Protein AF-A0A1M5WZM1-F1 (afdb_monomer_lite)

Foldseek 3Di:
DDPLVVLLVVLVVLLVVLVCLLCVVVVPDDDPVVVVVCCVDSNVVSNVVSVVSNVVSLVSLVVSLVRLVVVVVVHDDPSSVVSNVSSCCCVPVVVVVCVVVVVVVD

Organism: NCBI:txid299255

Secondary structure (DSSP, 8-state):
--HHHHHHHHHHHHHHHHHHHHHGGGGG-SSHHHHHHHHTTHHHHHHHHHHHHHHHHHHHHHHHHHHHHHHHHTS--HHHHHHHHHHHIIIIIHHHHHHHTHHHH-

Radius of gyration: 17.32 Å; chains: 1; bounding box: 38×26×49 Å

pLDDT: mean 83.38, std 8.44, range [42.31, 92.12]

Structure (mmCIF, N/CA/C/O backbone):
data_AF-A0A1M5WZM1-F1
#
_entry.id   AF-A0A1M5WZM1-F1
#
loop_
_atom_site.group_PDB
_atom_site.id
_atom_site.type_symbol
_atom_site.label_atom_id
_atom_site.label_alt_id
_atom_site.label_comp_id
_atom_site.label_asym_id
_atom_site.label_entity_id
_atom_site.label_seq_id
_atom_site.pdbx_PDB_ins_code
_atom_site.Cartn_x
_atom_site.Cartn_y
_atom_site.Cartn_z
_atom_site.occupancy
_atom_site.B_iso_or_equiv
_atom_site.auth_seq_id
_atom_site.auth_comp_id
_atom_site.auth_asym_id
_atom_site.auth_atom_id
_atom_site.pdbx_PDB_model_num
ATOM 1 N N . MET A 1 1 ? -19.779 7.714 6.879 1.00 58.41 1 MET A N 1
ATOM 2 C CA . MET A 1 1 ? -18.747 6.707 6.546 1.00 58.41 1 MET A CA 1
ATOM 3 C C . MET A 1 1 ? -17.707 6.694 7.656 1.00 58.41 1 MET A C 1
ATOM 5 O O . MET A 1 1 ? -17.153 7.758 7.931 1.00 58.41 1 MET A O 1
ATOM 9 N N . GLN A 1 2 ? -17.520 5.551 8.327 1.00 75.12 2 GLN A N 1
ATOM 10 C CA . GLN A 1 2 ? -16.602 5.415 9.466 1.00 75.12 2 GLN A CA 1
ATOM 11 C C . GLN A 1 2 ? -15.145 5.736 9.062 1.00 75.12 2 GLN A C 1
ATOM 13 O O . GLN A 1 2 ? -14.763 5.592 7.897 1.00 75.12 2 GLN A O 1
ATOM 18 N N . ARG A 1 3 ? -14.352 6.259 10.006 1.00 83.94 3 ARG A N 1
ATOM 19 C CA . ARG A 1 3 ? -13.007 6.826 9.777 1.00 83.94 3 ARG A CA 1
ATOM 20 C C . ARG A 1 3 ? -12.024 5.788 9.229 1.00 83.94 3 ARG A C 1
ATOM 22 O O . ARG A 1 3 ? -11.230 6.112 8.353 1.00 83.94 3 ARG A O 1
ATOM 29 N N . GLU A 1 4 ? -12.113 4.561 9.718 1.00 83.00 4 GLU A N 1
ATOM 30 C CA . GLU A 1 4 ? -11.336 3.402 9.287 1.00 83.00 4 GLU A CA 1
ATOM 31 C C . GLU A 1 4 ? -11.508 3.122 7.789 1.00 83.00 4 GLU A C 1
ATOM 33 O O . GLU A 1 4 ? -10.529 3.029 7.057 1.00 83.00 4 GLU A O 1
ATOM 38 N N . LEU A 1 5 ? -12.742 3.143 7.281 1.00 86.00 5 LEU A N 1
ATOM 39 C CA . LEU A 1 5 ? -13.002 2.884 5.867 1.00 86.00 5 LEU A CA 1
ATOM 40 C C . LEU A 1 5 ? -12.421 3.980 4.959 1.00 86.00 5 LEU A C 1
ATOM 42 O O . LEU A 1 5 ? -11.930 3.687 3.873 1.00 86.00 5 LEU A O 1
ATOM 46 N N . LYS A 1 6 ? -12.424 5.243 5.408 1.00 87.25 6 LYS A N 1
ATOM 47 C CA . LYS A 1 6 ? -11.775 6.349 4.677 1.00 87.25 6 LYS A CA 1
ATOM 48 C C . LYS A 1 6 ? -10.267 6.143 4.557 1.00 87.25 6 LYS A C 1
ATOM 50 O O . LYS A 1 6 ? -9.711 6.391 3.493 1.00 87.25 6 LYS A O 1
ATOM 55 N N . LEU A 1 7 ? -9.623 5.702 5.638 1.00 87.00 7 LEU A N 1
ATOM 56 C CA . LEU A 1 7 ? -8.186 5.432 5.650 1.00 87.00 7 LEU A CA 1
ATOM 57 C C . LEU A 1 7 ? -7.839 4.255 4.740 1.00 87.00 7 LEU A C 1
ATOM 59 O O . LEU A 1 7 ? -6.888 4.361 3.971 1.00 87.00 7 LEU A O 1
ATOM 63 N N . ALA A 1 8 ? -8.634 3.179 4.778 1.00 86.06 8 ALA A N 1
ATOM 64 C CA . ALA A 1 8 ? -8.466 2.045 3.875 1.00 86.06 8 ALA A CA 1
ATOM 65 C C . ALA A 1 8 ? -8.548 2.500 2.414 1.00 86.06 8 ALA A C 1
ATOM 67 O O . ALA A 1 8 ? -7.612 2.292 1.650 1.00 86.06 8 ALA A O 1
ATOM 68 N N . LEU A 1 9 ? -9.630 3.184 2.035 1.00 89.31 9 LEU A N 1
ATOM 69 C CA . LEU A 1 9 ? -9.836 3.632 0.656 1.00 89.31 9 LEU A CA 1
ATOM 70 C C . LEU A 1 9 ? -8.738 4.586 0.172 1.00 89.31 9 LEU A C 1
ATOM 72 O O . LEU A 1 9 ? -8.279 4.453 -0.960 1.00 89.31 9 LEU A O 1
ATOM 76 N N . LEU A 1 10 ? -8.286 5.512 1.024 1.00 90.94 10 LEU A N 1
ATOM 77 C CA . LEU A 1 10 ? -7.178 6.405 0.692 1.00 90.94 10 LEU A CA 1
ATOM 78 C C . LEU A 1 10 ? -5.892 5.617 0.415 1.00 90.94 10 LEU A C 1
ATOM 80 O O . LEU A 1 10 ? -5.224 5.871 -0.582 1.00 90.94 10 LEU A O 1
ATOM 84 N N . ALA A 1 11 ? -5.563 4.643 1.261 1.00 89.56 11 ALA A N 1
ATOM 85 C CA . ALA A 1 11 ? -4.371 3.829 1.073 1.00 89.56 11 ALA A CA 1
ATOM 86 C C . ALA A 1 11 ? -4.444 2.975 -0.207 1.00 89.56 11 ALA A C 1
ATOM 88 O O . ALA A 1 11 ? -3.478 2.928 -0.965 1.00 89.56 11 ALA A O 1
ATOM 89 N N . TYR A 1 12 ? -5.607 2.396 -0.522 1.00 89.19 12 TYR A N 1
ATOM 90 C CA . TYR A 1 12 ? -5.819 1.682 -1.787 1.00 89.19 12 TYR A CA 1
ATOM 91 C C . TYR A 1 12 ? -5.683 2.589 -3.016 1.00 89.19 12 TYR A C 1
ATOM 93 O O . TYR A 1 12 ? -5.094 2.176 -4.015 1.00 89.19 12 TYR A O 1
ATOM 101 N N . ALA A 1 13 ? -6.171 3.831 -2.947 1.00 91.25 13 ALA A N 1
ATOM 102 C CA . ALA A 1 13 ? -5.980 4.804 -4.020 1.00 91.25 13 ALA A CA 1
ATOM 103 C C . ALA A 1 13 ? -4.494 5.135 -4.227 1.00 91.25 13 ALA A C 1
ATOM 105 O O . ALA A 1 13 ? -4.035 5.216 -5.365 1.00 91.25 13 ALA A O 1
ATOM 106 N N . LEU A 1 14 ? -3.730 5.266 -3.137 1.00 91.94 14 LEU A N 1
ATOM 107 C CA . LEU A 1 14 ? -2.284 5.473 -3.203 1.00 91.94 14 LEU A CA 1
ATOM 108 C C . LEU A 1 14 ? -1.559 4.256 -3.789 1.00 91.94 14 LEU A C 1
ATOM 110 O O . LEU A 1 14 ? -0.703 4.442 -4.644 1.00 91.94 14 LEU A O 1
ATOM 114 N N . TYR A 1 15 ? -1.928 3.025 -3.416 1.00 89.44 15 TYR A N 1
ATOM 115 C CA . TYR A 1 15 ? -1.350 1.821 -4.027 1.00 89.44 15 TYR A CA 1
ATOM 116 C C . TYR A 1 15 ? -1.606 1.749 -5.529 1.00 89.44 15 TYR A C 1
ATOM 118 O O . TYR A 1 15 ? -0.684 1.479 -6.298 1.00 89.44 15 TYR A O 1
ATOM 126 N N . PHE A 1 16 ? -2.840 2.018 -5.955 1.00 90.69 16 PHE A N 1
ATOM 127 C CA . PHE A 1 16 ? -3.175 2.035 -7.373 1.00 90.69 16 PHE A CA 1
ATOM 128 C C . PHE A 1 16 ? -2.413 3.141 -8.114 1.00 90.69 16 PHE A C 1
ATOM 130 O O . PHE A 1 16 ? -1.831 2.894 -9.168 1.00 90.69 16 PHE A O 1
ATOM 137 N N . GLY A 1 17 ? -2.343 4.341 -7.530 1.00 89.94 17 GLY A N 1
ATOM 138 C CA . GLY A 1 17 ? -1.557 5.450 -8.066 1.00 89.94 17 GLY A CA 1
ATOM 139 C C . GLY A 1 17 ? -0.072 5.107 -8.195 1.00 89.94 17 GLY A C 1
ATOM 140 O O . GLY A 1 17 ? 0.516 5.346 -9.245 1.00 89.94 17 GLY A O 1
ATOM 141 N N . SER A 1 18 ? 0.522 4.482 -7.178 1.00 91.06 18 SER A N 1
ATOM 142 C CA . SER A 1 18 ? 1.904 3.994 -7.219 1.00 91.06 18 SER A CA 1
ATOM 143 C C . SER A 1 18 ? 2.131 2.962 -8.310 1.00 91.06 18 SER A C 1
ATOM 145 O O . SER A 1 18 ? 3.146 3.030 -8.995 1.00 91.06 18 SER A O 1
ATOM 147 N N . PHE A 1 19 ? 1.207 2.016 -8.484 1.00 88.31 19 PHE A N 1
ATOM 148 C CA . PHE A 1 19 ? 1.298 1.031 -9.556 1.00 88.31 19 PHE A CA 1
ATOM 149 C C . PHE A 1 19 ? 1.326 1.729 -10.919 1.00 88.31 19 PHE A C 1
ATOM 151 O O . PHE A 1 19 ? 2.239 1.510 -11.711 1.00 88.31 19 PHE A O 1
ATOM 158 N N . VAL A 1 20 ? 0.388 2.644 -11.169 1.00 90.75 20 VAL A N 1
ATOM 159 C CA . VAL A 1 20 ? 0.368 3.400 -12.427 1.00 90.75 20 VAL A CA 1
ATOM 160 C C . VAL A 1 20 ? 1.651 4.214 -12.595 1.00 90.75 20 VAL A C 1
ATOM 162 O O . VAL A 1 20 ? 2.235 4.180 -13.667 1.00 90.75 20 VAL A O 1
ATOM 165 N N . LEU A 1 21 ? 2.144 4.886 -11.554 1.00 89.31 21 LEU A N 1
ATOM 166 C CA . LEU A 1 21 ? 3.396 5.648 -11.622 1.00 89.31 21 LEU A CA 1
ATOM 167 C C . LEU A 1 21 ? 4.605 4.765 -11.950 1.00 89.31 21 LEU A C 1
ATOM 169 O O . LEU A 1 21 ? 5.405 5.135 -12.805 1.00 89.31 21 LEU A O 1
ATOM 173 N N . ALA A 1 22 ? 4.726 3.603 -11.308 1.00 88.44 22 ALA A N 1
ATOM 174 C CA . ALA A 1 22 ? 5.834 2.683 -11.539 1.00 88.44 22 ALA A CA 1
ATOM 175 C C . ALA A 1 22 ? 5.813 2.099 -12.956 1.00 88.44 22 ALA A C 1
ATOM 177 O O . ALA A 1 22 ? 6.875 1.922 -13.547 1.00 88.44 22 ALA A O 1
ATOM 178 N N . PHE A 1 23 ? 4.626 1.805 -13.498 1.00 85.19 23 PHE A N 1
ATOM 179 C CA . PHE A 1 23 ? 4.492 1.036 -14.736 1.00 85.19 23 PHE A CA 1
ATOM 180 C C . PHE A 1 23 ? 4.106 1.850 -15.977 1.00 85.19 23 PHE A C 1
ATOM 182 O O . PHE A 1 23 ? 4.349 1.392 -17.093 1.00 85.19 23 PHE A O 1
ATOM 189 N N . ALA A 1 24 ? 3.571 3.065 -15.824 1.00 86.81 24 ALA A N 1
ATOM 190 C CA . ALA A 1 24 ? 3.221 3.945 -16.942 1.00 86.81 24 ALA A CA 1
ATOM 191 C C . ALA A 1 24 ? 4.377 4.191 -17.926 1.00 86.81 24 ALA A C 1
ATOM 193 O O . ALA A 1 24 ? 4.110 4.191 -19.127 1.00 86.81 24 ALA A O 1
ATOM 194 N N . PRO A 1 25 ? 5.645 4.344 -17.489 1.00 81.56 25 PRO A N 1
ATOM 195 C CA . PRO A 1 25 ? 6.754 4.510 -18.421 1.00 81.56 25 PRO A CA 1
ATOM 196 C C . PRO A 1 25 ? 6.921 3.319 -19.383 1.00 81.56 25 PRO A C 1
ATOM 198 O O . PRO A 1 25 ? 7.288 3.528 -20.532 1.00 81.56 25 PRO A O 1
ATOM 201 N N . TYR A 1 26 ? 6.585 2.093 -18.964 1.00 81.06 26 TYR A N 1
ATOM 202 C CA . TYR A 1 26 ? 6.730 0.885 -19.792 1.00 81.06 26 TYR A CA 1
ATOM 203 C C . TYR A 1 26 ? 5.579 0.660 -20.769 1.00 81.06 26 TYR A C 1
ATOM 205 O O . TYR A 1 26 ? 5.723 -0.122 -21.703 1.00 81.06 26 TYR A O 1
ATOM 213 N N . ALA A 1 27 ? 4.449 1.352 -20.600 1.00 83.69 27 ALA A N 1
ATOM 214 C CA . ALA A 1 27 ? 3.301 1.216 -21.497 1.00 83.69 27 ALA A CA 1
ATOM 215 C C . ALA A 1 27 ? 3.588 1.705 -22.930 1.00 83.69 27 ALA A C 1
ATOM 217 O O . ALA A 1 27 ? 2.835 1.391 -23.849 1.00 83.69 27 ALA A O 1
ATOM 218 N N . PHE A 1 28 ? 4.665 2.471 -23.117 1.00 79.69 28 PHE A N 1
ATOM 219 C CA . PHE A 1 28 ? 5.032 3.102 -24.386 1.00 79.69 28 PHE A CA 1
ATOM 220 C C . PHE A 1 28 ? 6.287 2.496 -25.024 1.00 79.69 28 PHE A C 1
ATOM 222 O O . PHE A 1 28 ? 6.812 3.054 -25.985 1.00 79.69 28 PHE A O 1
ATOM 229 N N . VAL A 1 29 ? 6.776 1.377 -24.489 1.00 82.94 29 VAL A N 1
ATOM 230 C CA . VAL A 1 29 ? 8.041 0.769 -24.902 1.00 82.94 29 VAL A CA 1
ATOM 231 C C . VAL A 1 29 ? 7.794 -0.421 -25.823 1.00 82.94 29 VAL A C 1
ATOM 233 O O . VAL A 1 29 ? 6.971 -1.282 -25.519 1.00 82.94 29 VAL A O 1
ATOM 236 N N . GLY A 1 30 ? 8.513 -0.478 -26.949 1.00 79.06 30 GLY A N 1
ATOM 237 C CA . GLY A 1 30 ? 8.314 -1.512 -27.970 1.00 79.06 30 GLY A CA 1
ATOM 238 C C . GLY A 1 30 ? 9.126 -2.793 -27.758 1.00 79.06 30 GLY A C 1
ATOM 239 O O . GLY A 1 30 ? 8.813 -3.814 -28.367 1.00 79.06 30 GLY A O 1
ATOM 240 N N . ASN A 1 31 ? 10.180 -2.757 -26.935 1.00 84.44 31 ASN A N 1
ATOM 241 C CA . ASN A 1 31 ? 11.071 -3.896 -26.698 1.00 84.44 31 ASN A CA 1
ATOM 242 C C . ASN A 1 31 ? 11.782 -3.839 -25.327 1.00 84.44 31 ASN A C 1
ATOM 244 O O . ASN A 1 31 ? 11.849 -2.803 -24.670 1.00 84.44 31 ASN A O 1
ATOM 248 N N . GLU A 1 32 ? 12.347 -4.969 -24.896 1.00 82.69 32 GLU A N 1
ATOM 249 C CA . GLU A 1 32 ? 12.990 -5.112 -23.579 1.00 82.69 32 GLU A CA 1
ATOM 250 C C . GLU A 1 32 ? 14.245 -4.236 -23.404 1.00 82.69 32 GLU A C 1
ATOM 252 O O . GLU A 1 32 ? 14.533 -3.773 -22.299 1.00 82.69 32 GLU A O 1
ATOM 257 N N . ALA A 1 33 ? 14.982 -3.964 -24.487 1.00 82.50 33 ALA A N 1
ATOM 258 C CA . ALA A 1 33 ? 16.203 -3.160 -24.437 1.00 82.50 33 ALA A CA 1
ATOM 259 C C . ALA A 1 33 ? 15.902 -1.683 -24.132 1.00 82.50 33 ALA A C 1
ATOM 261 O O . ALA A 1 33 ? 16.568 -1.070 -23.295 1.00 82.50 33 ALA A O 1
ATOM 262 N N . GLU A 1 34 ? 14.861 -1.124 -24.752 1.00 83.25 34 GLU A N 1
ATOM 263 C CA . GLU A 1 34 ? 14.359 0.218 -24.444 1.00 83.25 34 GLU A CA 1
ATOM 264 C C . GLU A 1 34 ? 13.805 0.302 -23.015 1.00 83.25 34 GLU A C 1
ATOM 266 O O . GLU A 1 34 ? 14.024 1.300 -22.326 1.00 83.25 34 GLU A O 1
ATOM 271 N N . ALA A 1 35 ? 13.159 -0.761 -22.521 1.00 78.88 35 ALA A N 1
ATOM 272 C CA . ALA A 1 35 ? 12.629 -0.797 -21.157 1.00 78.88 35 ALA A CA 1
ATOM 273 C C . ALA A 1 35 ? 13.767 -0.748 -20.125 1.00 78.88 35 ALA A C 1
ATOM 275 O O . ALA A 1 35 ? 13.694 -0.00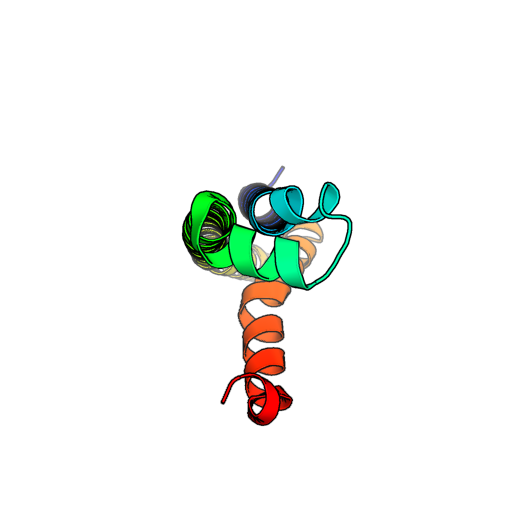1 -19.145 1.00 78.88 35 ALA A O 1
ATOM 276 N N . GLY A 1 36 ? 14.857 -1.478 -20.384 1.00 77.50 36 GLY A N 1
ATOM 277 C CA . GLY A 1 36 ? 16.074 -1.433 -19.573 1.00 77.50 36 GLY A CA 1
ATOM 278 C C . GLY A 1 36 ? 16.735 -0.050 -19.556 1.00 77.50 36 GLY A C 1
ATOM 279 O O . GLY A 1 36 ? 17.165 0.416 -18.501 1.00 77.50 36 GLY A O 1
ATOM 280 N N . GLN A 1 37 ? 16.760 0.654 -20.692 1.00 82.56 37 GLN A N 1
ATOM 281 C CA . GLN A 1 37 ? 17.272 2.029 -20.752 1.00 82.56 37 GLN A CA 1
ATOM 282 C C . GLN A 1 37 ? 16.363 3.020 -20.011 1.00 82.56 37 GLN A C 1
ATOM 284 O O . GLN A 1 37 ? 16.859 3.914 -19.323 1.00 82.56 37 GLN A O 1
ATOM 289 N N . MET A 1 38 ? 15.040 2.843 -20.079 1.00 81.44 38 MET A N 1
ATOM 290 C CA . MET A 1 38 ? 14.095 3.673 -19.325 1.00 81.44 38 MET A CA 1
ATOM 291 C C . MET A 1 38 ? 14.223 3.491 -17.811 1.00 81.44 38 MET A C 1
ATOM 293 O O . MET A 1 38 ? 14.113 4.483 -17.084 1.00 81.44 38 MET A O 1
ATOM 297 N N . MET A 1 39 ? 14.515 2.275 -17.335 1.00 78.62 39 MET A N 1
ATOM 298 C CA . MET A 1 39 ? 14.795 1.999 -15.918 1.00 78.62 39 MET A CA 1
ATOM 299 C C . MET A 1 39 ? 15.991 2.800 -15.388 1.00 78.62 39 MET A C 1
ATOM 301 O O . MET A 1 39 ? 15.953 3.267 -14.253 1.00 78.62 39 MET A O 1
ATOM 305 N N . ALA A 1 40 ? 17.027 3.020 -16.203 1.00 76.81 40 ALA A N 1
ATOM 306 C CA . ALA A 1 40 ? 18.191 3.823 -15.816 1.00 76.81 40 ALA A CA 1
ATOM 307 C C . ALA A 1 40 ? 17.921 5.344 -15.799 1.00 76.81 40 ALA A C 1
ATOM 309 O O . ALA A 1 40 ? 18.732 6.107 -15.275 1.00 76.81 40 ALA A O 1
ATOM 310 N N . GLY A 1 41 ? 16.798 5.793 -16.369 1.00 81.56 41 GLY A N 1
ATOM 311 C CA . GLY A 1 41 ? 16.423 7.202 -16.475 1.00 81.56 41 GLY A CA 1
ATOM 312 C C . GLY A 1 41 ? 15.113 7.526 -15.758 1.00 81.56 41 GLY A C 1
ATOM 313 O O . GLY A 1 41 ? 14.967 7.338 -14.550 1.00 81.56 41 GLY A O 1
ATOM 314 N N . PHE A 1 42 ? 14.146 8.057 -16.508 1.00 81.12 42 PHE A N 1
ATOM 315 C CA . PHE A 1 42 ? 12.854 8.498 -15.971 1.00 81.12 42 PHE A CA 1
ATOM 316 C C . PHE A 1 42 ? 12.060 7.369 -15.288 1.00 81.12 42 PHE A C 1
ATOM 318 O O . PHE A 1 42 ? 11.423 7.607 -14.263 1.00 81.12 42 PHE A O 1
ATOM 325 N N . GLY A 1 43 ? 12.140 6.138 -15.805 1.00 82.50 43 GLY A N 1
ATOM 326 C CA . GLY A 1 43 ? 11.489 4.966 -15.212 1.00 82.50 43 GLY A CA 1
ATOM 327 C C . GLY A 1 43 ? 12.024 4.631 -13.818 1.00 82.50 43 GLY A C 1
ATOM 328 O O . GLY A 1 43 ? 11.241 4.311 -12.925 1.00 82.50 43 GLY A O 1
ATOM 329 N N . GLY A 1 44 ? 13.330 4.803 -13.589 1.00 84.94 44 GLY A N 1
ATOM 330 C CA . GLY A 1 44 ? 13.945 4.618 -12.272 1.00 84.94 44 GLY A CA 1
ATOM 331 C C . GLY A 1 44 ? 13.438 5.622 -11.235 1.00 84.94 44 GLY A C 1
ATOM 332 O O . GLY A 1 44 ? 13.072 5.245 -10.122 1.00 84.94 44 GLY A O 1
ATOM 333 N N . TRP A 1 45 ? 13.322 6.900 -11.608 1.00 87.69 45 TRP A N 1
ATOM 334 C CA . TRP A 1 45 ? 12.743 7.925 -10.728 1.00 87.69 45 TRP A CA 1
ATOM 335 C C . TRP A 1 45 ? 11.262 7.682 -10.437 1.00 87.69 45 TRP A C 1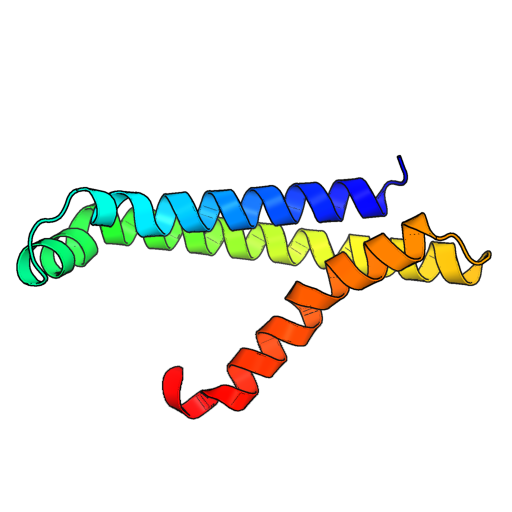
ATOM 337 O O . TRP A 1 45 ? 10.833 7.812 -9.289 1.00 87.69 45 TRP A O 1
ATOM 347 N N . ALA A 1 46 ? 10.490 7.288 -11.451 1.00 87.25 46 ALA A N 1
ATOM 348 C CA . ALA A 1 46 ? 9.083 6.940 -11.285 1.00 87.25 46 ALA A CA 1
ATOM 349 C C . ALA A 1 46 ? 8.904 5.759 -10.314 1.00 87.25 46 ALA A C 1
ATOM 351 O O . ALA A 1 46 ? 8.031 5.800 -9.445 1.00 87.25 46 ALA A O 1
ATOM 352 N N . PHE A 1 47 ? 9.788 4.759 -10.385 1.00 86.50 47 PHE A N 1
ATOM 353 C CA . PHE A 1 47 ? 9.819 3.635 -9.452 1.00 86.50 47 PHE A CA 1
ATOM 354 C C . PHE A 1 47 ? 10.151 4.058 -8.010 1.00 86.50 47 PHE A C 1
ATOM 356 O O . PHE A 1 47 ? 9.493 3.610 -7.067 1.00 86.50 47 PHE A O 1
ATOM 363 N N . ILE A 1 48 ? 11.127 4.955 -7.816 1.00 88.25 48 ILE A N 1
ATOM 364 C CA . ILE A 1 48 ? 11.465 5.495 -6.486 1.00 88.25 48 ILE A CA 1
ATOM 365 C C . ILE A 1 48 ? 10.262 6.234 -5.888 1.00 88.25 48 ILE A C 1
ATOM 367 O O . ILE A 1 48 ? 9.876 5.966 -4.749 1.00 88.25 48 ILE A O 1
ATOM 371 N N . ILE A 1 49 ? 9.633 7.128 -6.657 1.00 90.25 49 ILE A N 1
ATOM 372 C CA . ILE A 1 49 ? 8.455 7.883 -6.207 1.00 90.25 49 ILE A CA 1
ATOM 373 C C . ILE A 1 49 ? 7.315 6.924 -5.858 1.00 90.25 49 ILE A C 1
ATOM 375 O O . ILE A 1 49 ?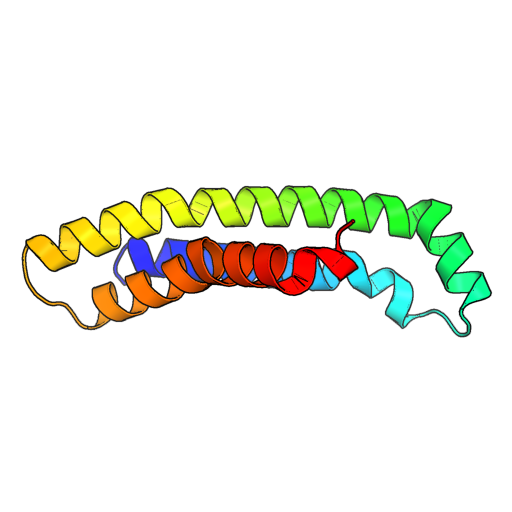 6.728 7.033 -4.779 1.00 90.25 49 ILE A O 1
ATOM 379 N N . ALA A 1 50 ? 7.034 5.950 -6.726 1.00 90.12 50 ALA A N 1
ATOM 380 C CA . ALA A 1 50 ? 6.019 4.937 -6.473 1.00 90.12 50 ALA A CA 1
ATOM 381 C C . ALA A 1 50 ? 6.289 4.178 -5.166 1.00 90.12 50 ALA A C 1
ATOM 383 O O . ALA A 1 50 ? 5.365 4.010 -4.369 1.00 90.12 50 ALA A O 1
ATOM 384 N N . SER A 1 51 ? 7.544 3.799 -4.906 1.00 87.75 51 SER A N 1
ATOM 385 C CA . SER A 1 51 ? 7.968 3.102 -3.683 1.00 87.75 51 SER A CA 1
ATOM 386 C C . SER A 1 51 ? 7.745 3.939 -2.419 1.00 87.75 51 SER A C 1
ATOM 388 O O . SER A 1 51 ? 7.246 3.431 -1.409 1.00 87.75 51 SER A O 1
ATOM 390 N N . VAL A 1 52 ? 8.043 5.242 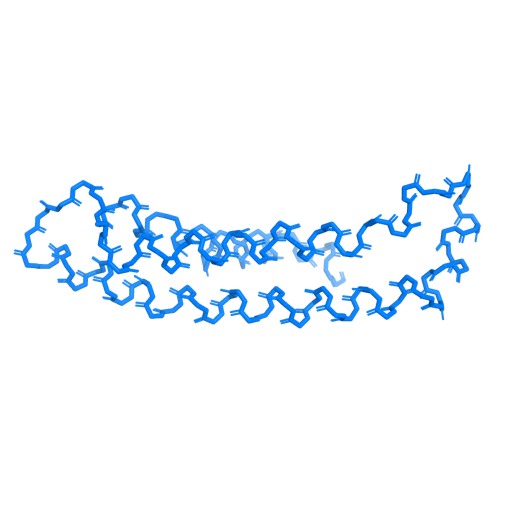-2.470 1.00 92.12 52 VAL A N 1
ATOM 391 C CA . VAL A 1 52 ? 7.753 6.172 -1.365 1.00 92.12 52 VAL A CA 1
ATOM 392 C C . VAL A 1 52 ? 6.245 6.263 -1.119 1.00 92.12 52 VAL A C 1
ATOM 394 O O . VAL A 1 52 ? 5.800 6.170 0.025 1.00 92.12 52 VAL A O 1
ATOM 397 N N . VAL A 1 53 ? 5.437 6.378 -2.176 1.00 91.31 53 VAL A N 1
ATOM 398 C CA . VAL A 1 53 ? 3.973 6.464 -2.058 1.00 91.31 53 VAL A CA 1
ATOM 399 C C . VAL A 1 53 ? 3.364 5.160 -1.518 1.00 91.31 53 VAL A C 1
ATOM 401 O O . VAL A 1 53 ? 2.498 5.222 -0.645 1.00 91.31 53 VAL A O 1
ATOM 404 N N . VAL A 1 54 ? 3.865 3.987 -1.932 1.00 89.12 54 VAL A N 1
ATOM 405 C CA . VAL A 1 54 ? 3.476 2.678 -1.359 1.00 89.12 54 VAL A CA 1
ATOM 406 C C . VAL A 1 54 ? 3.792 2.633 0.136 1.00 89.12 54 VAL A C 1
ATOM 408 O O . VAL A 1 54 ? 2.975 2.171 0.933 1.00 89.12 54 VAL A O 1
ATOM 411 N N . THR A 1 55 ? 4.956 3.147 0.531 1.00 88.31 55 THR A N 1
ATOM 412 C CA . THR A 1 55 ? 5.371 3.203 1.938 1.00 88.31 55 THR A CA 1
ATOM 413 C C . THR A 1 55 ? 4.441 4.104 2.754 1.00 88.31 55 THR A C 1
ATOM 415 O O . THR A 1 55 ? 4.003 3.729 3.840 1.00 88.31 55 THR A O 1
ATOM 418 N N . LEU A 1 56 ? 4.061 5.269 2.226 1.00 88.69 56 LEU A N 1
ATOM 419 C CA . LEU A 1 56 ? 3.088 6.150 2.880 1.00 88.69 56 LEU A CA 1
ATOM 420 C C . LEU A 1 56 ? 1.711 5.487 3.003 1.00 88.69 56 LEU A C 1
ATOM 422 O O . LEU A 1 56 ? 1.101 5.541 4.071 1.00 88.69 56 LEU A O 1
ATOM 426 N N . ALA A 1 57 ? 1.246 4.817 1.946 1.00 89.06 57 ALA A N 1
ATOM 427 C CA . ALA A 1 57 ? -0.001 4.060 1.963 1.00 89.06 57 ALA A CA 1
ATOM 428 C C . ALA A 1 57 ? 0.011 2.980 3.055 1.00 89.06 57 ALA A C 1
ATOM 430 O O . ALA A 1 57 ? -0.946 2.861 3.818 1.00 89.06 57 ALA A O 1
ATOM 431 N N . TRP A 1 58 ? 1.131 2.267 3.209 1.00 86.50 58 TRP A N 1
ATOM 432 C CA . TRP A 1 58 ? 1.324 1.292 4.281 1.00 86.50 58 TRP A CA 1
ATOM 433 C C . TRP A 1 58 ? 1.128 1.892 5.675 1.00 86.50 58 TRP A C 1
ATOM 435 O O . TRP A 1 58 ? 0.385 1.344 6.493 1.00 86.50 58 TRP A O 1
ATOM 445 N N . PHE A 1 59 ? 1.737 3.048 5.947 1.00 87.56 59 PHE A N 1
ATOM 446 C CA . PHE A 1 59 ? 1.597 3.715 7.242 1.00 87.56 59 PHE A CA 1
ATOM 447 C C . PHE A 1 59 ? 0.158 4.153 7.543 1.00 87.56 59 PHE A C 1
ATOM 449 O O . PHE A 1 59 ? -0.226 4.187 8.712 1.00 87.56 59 PHE A O 1
ATOM 456 N N . LEU A 1 60 ? -0.672 4.415 6.527 1.00 87.44 60 LEU A N 1
ATOM 457 C CA . LEU A 1 60 ? -2.098 4.710 6.720 1.00 87.44 60 LEU A CA 1
ATOM 458 C C . LEU A 1 60 ? -2.910 3.489 7.180 1.00 87.44 60 LEU A C 1
ATOM 460 O O . LEU A 1 60 ? -3.966 3.661 7.798 1.00 87.44 60 LEU A O 1
ATOM 464 N N . HIS A 1 61 ? -2.427 2.265 6.942 1.00 86.62 61 HIS A N 1
ATOM 465 C CA . HIS A 1 61 ? -3.107 1.058 7.410 1.00 86.62 61 HIS A CA 1
ATOM 466 C C . HIS A 1 61 ? -2.973 0.840 8.921 1.00 86.62 61 HIS A C 1
ATOM 468 O O . HIS A 1 61 ? -3.913 0.335 9.533 1.00 86.62 61 HIS A O 1
ATOM 474 N N . ILE A 1 62 ? -1.878 1.283 9.551 1.00 85.88 62 ILE A N 1
ATOM 475 C CA . ILE A 1 62 ? -1.631 1.055 10.987 1.00 85.88 62 ILE A CA 1
ATOM 476 C C . ILE A 1 62 ? -2.701 1.733 11.873 1.00 85.88 62 ILE A C 1
ATOM 478 O O . ILE A 1 62 ? -3.326 1.039 12.682 1.00 85.88 62 ILE A O 1
ATOM 482 N N . PRO A 1 63 ? -3.009 3.041 11.723 1.00 86.56 63 PRO A N 1
ATOM 483 C CA . PRO A 1 63 ? -4.102 3.661 12.473 1.00 86.56 63 PRO A CA 1
ATOM 484 C C . PRO A 1 63 ? -5.466 3.053 12.133 1.00 86.56 63 PRO A C 1
ATOM 486 O O . PRO A 1 63 ? -6.321 2.922 13.007 1.00 86.56 63 PRO A O 1
ATOM 489 N N . GLY A 1 64 ? -5.674 2.671 10.870 1.00 85.38 64 GLY A N 1
ATOM 490 C CA . GLY A 1 64 ? -6.913 2.057 10.400 1.00 85.38 64 GLY A CA 1
ATOM 491 C C . GLY A 1 64 ? -7.220 0.710 11.059 1.00 85.38 64 GLY A C 1
ATOM 492 O O . GLY A 1 64 ? -8.360 0.478 11.469 1.00 85.38 64 GLY A O 1
ATOM 493 N N . LEU A 1 65 ? -6.199 -0.133 11.258 1.00 86.88 65 LEU A N 1
ATOM 494 C CA . LEU A 1 65 ? -6.301 -1.370 12.042 1.00 86.88 65 LEU A CA 1
ATOM 495 C C . LEU A 1 65 ? -6.719 -1.074 13.479 1.00 86.88 65 LEU A C 1
ATOM 497 O O . LEU A 1 65 ? -7.687 -1.653 13.970 1.00 86.88 65 LEU A O 1
ATOM 501 N N . PHE A 1 66 ? -6.028 -0.137 14.133 1.00 87.62 66 PHE A N 1
ATOM 502 C CA . PHE A 1 66 ? -6.312 0.214 15.522 1.00 87.62 66 PHE A CA 1
ATOM 503 C C . PHE A 1 66 ? -7.753 0.706 15.704 1.00 87.62 66 PHE A C 1
ATOM 505 O O . PHE A 1 66 ? -8.449 0.266 16.620 1.00 87.62 66 PHE A O 1
ATOM 512 N N . TYR A 1 67 ? -8.233 1.577 14.811 1.00 86.94 67 TYR A N 1
ATOM 513 C CA . TYR A 1 67 ? -9.616 2.053 14.857 1.00 86.94 67 TYR A CA 1
ATOM 514 C C . TYR A 1 67 ? -10.624 0.940 14.584 1.00 86.94 67 TYR A C 1
ATOM 516 O O . TYR A 1 67 ? -11.602 0.841 15.316 1.00 86.94 67 TYR A O 1
ATOM 524 N N . SER A 1 68 ? -10.371 0.072 13.602 1.00 86.81 68 SER A N 1
ATOM 525 C CA . SER A 1 68 ? -11.282 -1.032 13.276 1.00 86.81 68 SER A CA 1
ATOM 526 C C . SER A 1 68 ? -11.427 -2.010 14.445 1.00 86.81 68 SER A C 1
ATOM 528 O O . SER A 1 68 ? -12.547 -2.355 14.821 1.00 86.81 68 SER A O 1
ATOM 530 N N . VAL A 1 69 ? -10.311 -2.392 15.081 1.00 87.94 69 VAL A N 1
ATOM 531 C CA . VAL A 1 69 ? -10.314 -3.255 16.275 1.00 87.94 69 VAL A CA 1
ATOM 532 C C . VAL A 1 69 ? -11.042 -2.573 17.428 1.00 87.94 69 VAL A C 1
ATOM 534 O O . VAL A 1 69 ? -11.933 -3.170 18.029 1.00 87.94 69 VAL A O 1
ATOM 537 N N . LYS A 1 70 ? -10.724 -1.302 17.708 1.00 88.75 70 LYS A N 1
ATOM 538 C CA . LYS A 1 70 ? -11.380 -0.546 18.780 1.00 88.75 70 LYS A CA 1
ATOM 539 C C . LYS A 1 70 ? -12.890 -0.444 18.563 1.00 88.75 70 LYS A C 1
ATOM 541 O O . LYS A 1 70 ? -13.643 -0.580 19.523 1.00 88.75 70 LYS A O 1
ATOM 546 N N . THR A 1 71 ? -13.351 -0.208 17.337 1.00 86.25 71 THR A N 1
ATOM 547 C CA . THR A 1 71 ? -14.789 -0.150 17.044 1.00 86.25 71 THR A CA 1
ATOM 548 C C . THR A 1 71 ? -15.447 -1.512 17.255 1.00 86.25 71 THR A C 1
ATOM 550 O O . THR A 1 71 ? -16.473 -1.572 17.922 1.00 86.25 71 THR A O 1
ATOM 553 N N . LEU A 1 72 ? -14.827 -2.603 16.791 1.00 87.31 72 LEU A N 1
ATOM 554 C CA . LEU A 1 72 ? -15.349 -3.964 16.976 1.00 87.31 72 LEU A CA 1
ATOM 555 C C . LEU A 1 72 ? -15.413 -4.394 18.449 1.00 87.31 72 LEU A C 1
ATOM 557 O O . LEU A 1 72 ? -16.358 -5.076 18.837 1.00 87.31 72 LEU A O 1
ATOM 561 N N . MET A 1 73 ? -14.461 -3.959 19.283 1.00 88.44 73 MET A N 1
ATOM 562 C CA . MET A 1 73 ? -14.497 -4.199 20.734 1.00 88.44 73 MET A CA 1
ATOM 563 C C . MET A 1 73 ? -15.692 -3.530 21.427 1.00 88.44 73 MET A C 1
ATOM 565 O O . MET A 1 73 ? -16.146 -4.021 22.455 1.00 88.44 73 MET A O 1
ATOM 569 N N . ASN A 1 74 ? -16.205 -2.424 20.877 1.00 86.88 74 ASN A N 1
ATOM 570 C CA . ASN A 1 74 ? -17.376 -1.719 21.410 1.00 86.88 74 ASN A CA 1
ATOM 571 C C . ASN A 1 74 ? -18.707 -2.243 20.841 1.00 86.88 74 ASN A C 1
ATOM 573 O O . ASN A 1 74 ? -19.770 -1.749 21.212 1.00 86.88 74 ASN A O 1
ATOM 577 N N . GLY A 1 75 ? -18.657 -3.226 19.940 1.00 83.12 75 GLY A N 1
ATOM 578 C CA . GLY A 1 75 ? -19.821 -3.843 19.317 1.00 83.12 75 GLY A CA 1
ATOM 579 C C . GLY A 1 75 ? -19.571 -4.176 17.841 1.00 83.12 75 GLY A C 1
ATOM 580 O O . GLY A 1 75 ? -18.889 -3.427 17.137 1.00 83.12 75 GLY A O 1
ATOM 581 N N . PRO A 1 76 ? -20.120 -5.291 17.331 1.00 78.69 76 PRO A N 1
ATOM 582 C CA . PRO A 1 76 ? -19.929 -5.676 15.941 1.00 78.69 76 PRO A CA 1
ATOM 583 C C . PRO A 1 76 ? -20.620 -4.686 14.993 1.00 78.69 76 PRO A C 1
ATOM 585 O O . PRO A 1 76 ? -21.836 -4.511 15.017 1.00 78.69 76 PRO A O 1
ATOM 588 N N . SER A 1 77 ? -19.830 -4.069 14.114 1.00 82.50 77 SER A N 1
ATOM 589 C CA . SER A 1 77 ? -20.297 -3.274 12.976 1.00 82.50 77 SER A CA 1
ATOM 590 C C . SER A 1 77 ? -19.775 -3.910 11.692 1.00 82.50 77 SER A C 1
ATOM 592 O O . SER A 1 77 ? -18.567 -4.113 11.544 1.00 82.50 77 SER A O 1
ATOM 594 N N . GLY A 1 78 ? -20.668 -4.198 10.738 1.00 80.31 78 GLY A N 1
ATOM 595 C CA . GLY A 1 78 ? -20.282 -4.768 9.442 1.00 80.31 78 GLY A CA 1
ATOM 596 C C . GLY A 1 78 ? -19.278 -3.890 8.683 1.00 80.31 78 GLY A C 1
ATOM 597 O O . GLY A 1 78 ? -18.359 -4.405 8.054 1.00 80.31 78 GLY A O 1
ATOM 598 N N . GLN A 1 79 ? -19.384 -2.564 8.814 1.00 82.31 79 GLN A N 1
ATOM 599 C CA . GLN A 1 79 ? -18.450 -1.620 8.189 1.00 82.31 79 GLN A CA 1
ATOM 600 C C . GLN A 1 79 ? -17.044 -1.698 8.804 1.00 82.31 79 GLN A C 1
ATOM 602 O O . GLN A 1 79 ? -16.059 -1.671 8.069 1.00 82.31 79 GLN A O 1
ATOM 607 N N . SER A 1 80 ? -16.940 -1.863 10.126 1.00 83.12 80 SER A N 1
ATOM 608 C CA . SER A 1 80 ? -15.650 -1.992 10.815 1.00 83.12 80 SER A CA 1
ATOM 609 C C . SER A 1 80 ? -14.992 -3.350 10.561 1.00 83.12 80 SER A C 1
ATOM 611 O O . SER A 1 80 ? -13.770 -3.421 10.483 1.00 83.12 80 SER A O 1
ATOM 613 N N . MET A 1 81 ? -15.781 -4.414 10.358 1.00 85.56 81 MET A N 1
ATOM 614 C CA . MET A 1 81 ? -15.257 -5.718 9.932 1.00 85.56 81 MET A CA 1
ATOM 615 C C . MET A 1 81 ? -14.659 -5.644 8.520 1.00 85.56 81 MET A C 1
ATOM 617 O O . MET A 1 81 ? -13.542 -6.103 8.293 1.00 85.56 81 MET A O 1
AT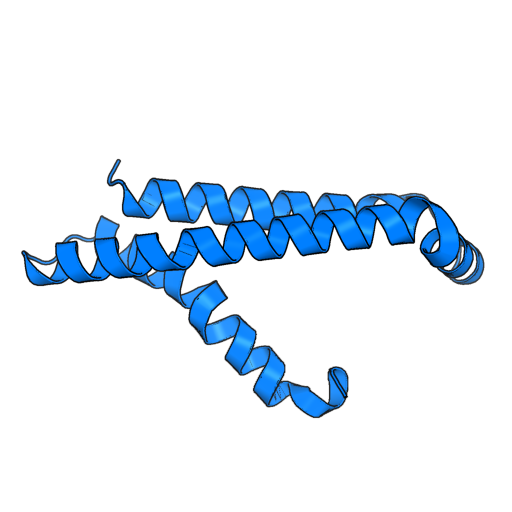OM 621 N N . VAL A 1 82 ? -15.364 -5.013 7.575 1.00 87.19 82 VAL A N 1
ATOM 622 C CA . VAL A 1 82 ? -14.851 -4.804 6.210 1.00 87.19 82 VAL A CA 1
ATOM 623 C C . VAL A 1 82 ? -13.593 -3.935 6.226 1.00 87.19 82 VAL A C 1
ATOM 625 O O . VAL A 1 82 ? -12.606 -4.279 5.579 1.00 87.19 82 VAL A O 1
ATOM 628 N N . ALA A 1 83 ? -13.590 -2.843 6.995 1.00 85.62 83 ALA A N 1
ATOM 629 C CA . ALA A 1 83 ? -12.413 -1.990 7.133 1.00 85.62 83 ALA A CA 1
ATOM 630 C C . ALA A 1 83 ? -11.218 -2.750 7.732 1.00 85.62 83 ALA A C 1
ATOM 632 O O . ALA A 1 83 ? -10.107 -2.628 7.220 1.00 85.62 83 ALA A O 1
ATOM 633 N N . LEU A 1 84 ? -11.444 -3.588 8.752 1.00 87.44 84 LEU A N 1
ATOM 634 C CA . LEU A 1 84 ? -10.402 -4.436 9.330 1.00 87.44 84 LEU A CA 1
ATOM 635 C C . LEU A 1 84 ? -9.777 -5.347 8.269 1.00 87.44 84 LEU A C 1
ATOM 637 O O . LEU A 1 84 ? -8.557 -5.375 8.141 1.00 87.44 84 LEU A O 1
ATOM 641 N N . LEU A 1 85 ? -10.598 -6.047 7.481 1.00 87.25 85 LEU A N 1
ATOM 642 C CA . LEU A 1 85 ? -10.120 -6.937 6.419 1.00 87.25 85 LEU A CA 1
ATOM 643 C C . LEU A 1 85 ? -9.317 -6.180 5.355 1.00 87.25 85 LEU A C 1
ATOM 645 O O . LEU A 1 85 ? -8.231 -6.621 4.982 1.00 87.25 85 LEU A O 1
ATOM 649 N N . LEU A 1 86 ? -9.809 -5.017 4.920 1.00 88.75 86 LEU A N 1
ATOM 650 C CA . LEU A 1 86 ? -9.110 -4.155 3.963 1.00 88.75 86 LEU A CA 1
ATOM 651 C C . LEU A 1 86 ? -7.763 -3.668 4.495 1.00 88.75 86 LEU A C 1
ATOM 653 O O . LEU A 1 86 ? -6.827 -3.491 3.722 1.00 88.75 86 LEU A O 1
ATOM 657 N N . HIS A 1 87 ? -7.644 -3.447 5.803 1.00 88.12 87 HIS A N 1
ATOM 658 C CA . HIS A 1 87 ? -6.371 -3.066 6.393 1.00 88.12 87 HIS A CA 1
ATOM 659 C C . HIS A 1 87 ? -5.430 -4.253 6.626 1.00 88.12 87 HIS A C 1
ATOM 661 O O . HIS A 1 87 ? -4.226 -4.107 6.442 1.00 88.12 87 HIS A O 1
ATOM 667 N N . LEU A 1 88 ? -5.953 -5.430 6.973 1.00 85.56 88 LEU A N 1
ATOM 668 C CA . LEU A 1 88 ? -5.149 -6.639 7.174 1.00 85.56 88 LEU A CA 1
ATOM 669 C C . LEU A 1 88 ? -4.523 -7.155 5.878 1.00 85.56 88 LEU A C 1
ATOM 671 O O . LEU A 1 88 ? -3.442 -7.735 5.919 1.00 85.56 88 LEU A O 1
ATOM 675 N N . LEU A 1 89 ? -5.183 -6.954 4.738 1.00 83.94 89 LEU A N 1
ATOM 676 C CA . LEU A 1 89 ? -4.734 -7.479 3.451 1.00 83.94 89 LEU A CA 1
ATOM 677 C C . LEU A 1 89 ? -3.321 -6.982 3.091 1.00 83.94 89 LEU A C 1
ATOM 679 O O . LEU A 1 89 ? -2.415 -7.806 2.994 1.00 83.94 89 LEU A O 1
ATOM 683 N N . PRO A 1 90 ? -3.048 -5.671 3.002 1.00 81.50 90 PRO A N 1
ATOM 684 C CA . PRO A 1 90 ? -1.679 -5.215 2.848 1.00 81.50 90 PRO A CA 1
ATOM 685 C C . PRO A 1 90 ? -0.846 -5.564 4.084 1.00 81.50 90 PRO A C 1
ATOM 687 O O . PRO A 1 90 ? 0.201 -6.176 3.925 1.00 81.50 90 PRO A O 1
ATOM 690 N N . THR A 1 91 ? -1.315 -5.284 5.307 1.00 81.94 91 THR A N 1
ATOM 691 C CA . THR A 1 91 ? -0.465 -5.378 6.510 1.00 81.94 91 THR A CA 1
ATOM 692 C C . THR A 1 91 ? 0.039 -6.786 6.847 1.00 81.94 91 THR A C 1
ATOM 694 O O . THR A 1 91 ? 1.124 -6.930 7.402 1.00 81.94 91 THR A O 1
ATOM 697 N N . VAL A 1 92 ? -0.723 -7.824 6.512 1.00 82.50 92 VAL A N 1
ATOM 698 C CA . VAL A 1 92 ? -0.421 -9.220 6.858 1.00 82.50 92 VAL A CA 1
ATOM 699 C C . VAL A 1 92 ? -0.182 -10.061 5.610 1.00 82.50 92 VAL A C 1
ATOM 701 O O . VAL A 1 92 ? 0.797 -10.803 5.559 1.00 82.50 92 VAL A O 1
ATOM 704 N N . VAL A 1 93 ? -1.025 -9.935 4.580 1.00 77.88 93 VAL A N 1
ATOM 705 C CA . VAL A 1 93 ? -0.932 -10.807 3.398 1.00 77.88 93 VAL A CA 1
ATOM 706 C C . VAL A 1 93 ? 0.283 -10.455 2.544 1.00 77.88 93 VAL A C 1
ATOM 708 O O . VAL A 1 93 ? 0.983 -11.371 2.125 1.00 77.88 93 VAL A O 1
ATOM 711 N N . LEU A 1 94 ? 0.602 -9.171 2.331 1.00 74.81 94 LEU A N 1
ATOM 712 C CA . LEU A 1 94 ? 1.778 -8.807 1.526 1.00 74.81 94 LEU A CA 1
ATOM 713 C C . LEU A 1 94 ? 3.099 -9.272 2.168 1.00 74.81 94 LEU A C 1
ATOM 715 O O . LEU A 1 94 ? 3.869 -9.930 1.471 1.00 74.81 94 LEU A O 1
ATOM 719 N N . PRO A 1 95 ? 3.374 -9.048 3.470 1.00 79.81 95 PRO A N 1
ATOM 720 C CA . PRO A 1 95 ? 4.573 -9.593 4.103 1.00 79.81 95 PRO A CA 1
ATOM 721 C C . PRO A 1 95 ? 4.620 -11.119 4.088 1.00 79.81 95 PRO A C 1
ATOM 723 O O . PRO A 1 95 ? 5.684 -11.681 3.851 1.00 79.81 95 PRO A O 1
ATOM 726 N N . LEU A 1 96 ? 3.487 -11.801 4.300 1.00 82.88 96 LEU A N 1
ATOM 727 C CA . LEU A 1 96 ? 3.430 -13.265 4.220 1.00 82.88 96 LEU A CA 1
ATOM 728 C C . LEU A 1 96 ? 3.722 -13.775 2.805 1.00 82.88 96 LEU A C 1
ATOM 730 O O . LEU A 1 96 ? 4.430 -14.772 2.646 1.00 82.88 96 LEU A O 1
ATOM 734 N N . LEU A 1 97 ? 3.218 -13.097 1.772 1.00 78.56 97 LEU A N 1
ATOM 735 C CA . LEU A 1 97 ? 3.523 -13.419 0.379 1.00 78.56 97 LEU A CA 1
ATOM 736 C C . LEU A 1 97 ? 5.004 -13.182 0.067 1.00 78.56 97 LEU A C 1
ATOM 738 O O . LEU A 1 97 ? 5.636 -14.048 -0.529 1.00 78.56 97 LEU A O 1
ATOM 742 N N . LEU A 1 98 ? 5.583 -12.069 0.521 1.00 78.12 98 LEU A N 1
ATOM 743 C CA . LEU A 1 98 ? 7.013 -11.788 0.347 1.00 78.12 98 LEU A CA 1
ATOM 744 C C . LEU A 1 98 ? 7.890 -12.807 1.087 1.00 78.12 98 LEU A C 1
ATOM 746 O O . LEU A 1 98 ? 8.885 -13.277 0.546 1.00 78.12 98 LEU A O 1
ATOM 750 N N . TRP A 1 99 ? 7.499 -13.197 2.300 1.00 82.19 99 TRP A N 1
ATOM 751 C CA . TRP A 1 99 ? 8.208 -14.200 3.092 1.00 82.19 99 TRP A CA 1
ATOM 752 C C . TRP A 1 99 ? 8.140 -15.597 2.467 1.00 82.19 99 TRP A C 1
ATOM 754 O O . TRP A 1 99 ? 9.149 -16.300 2.394 1.00 82.19 99 TRP A O 1
ATOM 764 N N . SER A 1 100 ? 6.958 -16.010 2.002 1.00 82.31 100 SER A N 1
ATOM 765 C CA . SER A 1 100 ? 6.772 -17.309 1.338 1.00 82.31 100 SER A CA 1
ATOM 766 C C . SER A 1 100 ? 7.481 -17.377 -0.015 1.00 82.31 100 SER A C 1
ATOM 768 O O . SER A 1 100 ? 7.999 -18.431 -0.371 1.00 82.31 100 SER A O 1
ATOM 770 N N . ASN A 1 101 ? 7.589 -16.248 -0.717 1.00 78.12 101 ASN A N 1
ATOM 771 C CA . ASN A 1 101 ? 8.303 -16.122 -1.986 1.00 78.12 101 ASN A CA 1
ATOM 772 C C . ASN A 1 101 ? 9.710 -15.537 -1.812 1.00 78.12 101 ASN A C 1
ATOM 774 O O . ASN 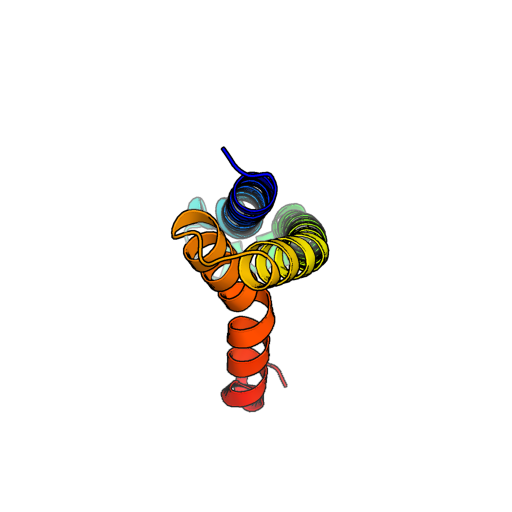A 1 101 ? 10.236 -14.914 -2.731 1.00 78.12 101 ASN A O 1
ATOM 778 N N . ARG A 1 102 ? 10.351 -15.744 -0.654 1.00 66.19 102 ARG A N 1
ATOM 779 C CA . ARG A 1 102 ? 11.689 -15.200 -0.359 1.00 66.19 102 ARG A CA 1
ATOM 780 C C . ARG A 1 102 ? 12.753 -15.539 -1.411 1.00 66.19 102 ARG A C 1
ATOM 782 O O . ARG A 1 102 ? 13.672 -14.759 -1.580 1.00 66.19 102 ARG A O 1
ATOM 789 N N . THR A 1 103 ? 12.600 -16.645 -2.141 1.00 59.19 103 THR A N 1
ATOM 790 C CA . THR A 1 103 ? 13.461 -17.047 -3.273 1.00 59.19 103 THR A CA 1
ATOM 791 C C . THR A 1 103 ? 13.333 -16.160 -4.515 1.00 59.19 103 THR A C 1
ATOM 793 O O . THR A 1 103 ? 14.121 -16.299 -5.438 1.00 59.19 103 THR A O 1
ATOM 796 N N . ILE A 1 104 ? 12.312 -15.301 -4.582 1.00 54.53 104 ILE A N 1
ATOM 797 C CA . ILE A 1 104 ? 12.119 -14.293 -5.638 1.00 54.53 104 ILE A CA 1
ATOM 798 C C . ILE A 1 104 ? 12.693 -12.936 -5.191 1.00 54.53 104 ILE A C 1
ATOM 800 O O . ILE A 1 104 ? 13.017 -12.093 -6.022 1.00 54.53 104 ILE A O 1
ATOM 804 N N . VAL A 1 105 ? 12.808 -12.713 -3.877 1.00 43.81 105 VAL A N 1
ATOM 805 C CA . VAL A 1 105 ? 13.233 -11.437 -3.277 1.00 43.81 105 VAL A CA 1
ATOM 806 C C . VAL A 1 105 ? 14.737 -11.418 -2.956 1.00 43.81 105 VAL A C 1
ATOM 808 O O . VAL A 1 105 ? 15.311 -10.333 -2.870 1.00 43.81 105 VAL A O 1
ATOM 811 N N . PHE A 1 106 ? 15.371 -12.589 -2.805 1.00 42.31 106 PHE A N 1
ATOM 812 C CA . PHE A 1 106 ? 16.795 -12.768 -2.494 1.00 42.31 106 PHE A CA 1
ATOM 813 C C . PHE A 1 106 ? 17.463 -13.788 -3.413 1.00 42.31 106 PHE A C 1
ATOM 815 O O . PHE A 1 106 ? 16.860 -14.870 -3.611 1.00 42.31 106 PHE A O 1
#

Sequence (106 aa):
MQRELKLALLAYALYFGSFVLAFAPYAFVGNEAEAGQMMAGFGGWAFIIASVVVTLAWFLHIPGLFYSVKTLMNGPSGQSMVALLLHLLPTVVLPLLLWSNRTIVF